Protein AF-A0A2J4RCK6-F1 (afdb_monomer_lite)

Sequence (159 aa):
MEQRRVNGKNHWYHETQSTICPVDVLPLVPEAAHVEDRFLLDLTLPRELLEAHARWLTPARRLADALFPASVTVNRLQTFSAYDRLSTALTVAQVYGVQRLCNHYAARLAPLPGPDSSRESNRRLAQITQYARQLASSPSLINALARSQLDEVGLTSRD

Structure (mmCIF, N/CA/C/O backbone):
data_AF-A0A2J4RCK6-F1
#
_entry.id   AF-A0A2J4RCK6-F1
#
loop_
_atom_site.group_PDB
_atom_site.id
_atom_site.type_symbol
_atom_site.label_atom_id
_atom_site.label_alt_id
_atom_site.label_comp_id
_atom_site.label_asym_id
_atom_site.label_entity_id
_atom_site.label_seq_id
_atom_site.pdbx_PDB_ins_code
_atom_site.Cartn_x
_atom_site.Cartn_y
_atom_site.Cartn_z
_atom_site.occupancy
_atom_site.B_iso_or_equiv
_atom_site.auth_seq_id
_atom_site.auth_comp_id
_atom_site.auth_asym_id
_atom_site.auth_atom_id
_atom_site.pdbx_PDB_model_num
ATOM 1 N N . MET A 1 1 ? 50.102 39.031 7.485 1.00 36.28 1 MET A N 1
ATOM 2 C CA . MET A 1 1 ? 49.565 39.443 6.171 1.00 36.28 1 MET A CA 1
ATOM 3 C C . MET A 1 1 ? 48.290 38.669 5.960 1.00 36.28 1 MET A C 1
ATOM 5 O O . MET A 1 1 ? 48.295 37.449 6.018 1.00 36.28 1 MET A O 1
ATOM 9 N N . GLU A 1 2 ? 47.202 39.406 5.888 1.00 35.19 2 GLU A N 1
ATOM 10 C CA . GLU A 1 2 ? 45.835 38.948 6.064 1.00 35.19 2 GLU A CA 1
ATOM 11 C C . GLU A 1 2 ? 45.086 39.065 4.735 1.00 35.19 2 GLU A C 1
ATOM 13 O O . GLU A 1 2 ? 45.503 39.832 3.868 1.00 35.19 2 GLU A O 1
ATOM 18 N N . GLN A 1 3 ? 43.921 38.409 4.681 1.00 36.88 3 GLN A N 1
ATOM 19 C CA . GLN A 1 3 ? 42.814 38.621 3.734 1.00 36.88 3 GLN A CA 1
ATOM 20 C C . GLN A 1 3 ? 42.994 37.947 2.363 1.00 36.88 3 GLN A C 1
ATOM 22 O O . GLN A 1 3 ? 44.085 37.920 1.821 1.00 36.88 3 GLN A O 1
ATOM 27 N N . ARG A 1 4 ? 41.991 37.410 1.659 1.00 41.94 4 ARG A N 1
ATOM 28 C CA . ARG A 1 4 ? 40.513 37.249 1.710 1.00 41.94 4 ARG A CA 1
ATOM 29 C C . ARG A 1 4 ? 40.211 36.581 0.326 1.00 41.94 4 ARG A C 1
ATOM 31 O O . ARG A 1 4 ? 41.035 36.698 -0.568 1.00 41.94 4 ARG A O 1
ATOM 38 N N . ARG A 1 5 ? 39.115 35.906 -0.027 1.00 40.78 5 ARG A N 1
ATOM 39 C CA . ARG A 1 5 ? 37.686 36.203 0.126 1.00 40.78 5 ARG A CA 1
ATOM 40 C C . ARG A 1 5 ? 36.910 35.054 -0.551 1.00 40.78 5 ARG A C 1
ATOM 42 O O . ARG A 1 5 ? 37.354 34.501 -1.550 1.00 40.78 5 ARG A O 1
ATOM 49 N N . VAL A 1 6 ? 35.736 34.768 -0.009 1.00 43.66 6 VAL A N 1
ATOM 50 C CA . VAL A 1 6 ? 34.681 33.905 -0.557 1.00 43.66 6 VAL A CA 1
ATOM 51 C C . VAL A 1 6 ? 33.949 34.622 -1.712 1.00 43.66 6 VAL A C 1
ATOM 53 O O . VAL A 1 6 ? 33.846 35.849 -1.684 1.00 43.66 6 VAL A O 1
ATOM 56 N N . ASN A 1 7 ? 33.324 33.831 -2.597 1.00 36.44 7 ASN A N 1
ATOM 57 C CA . ASN A 1 7 ? 31.994 34.038 -3.213 1.00 36.44 7 ASN A CA 1
ATOM 58 C C . ASN A 1 7 ? 31.893 34.456 -4.698 1.00 36.44 7 ASN A C 1
ATOM 60 O O . ASN A 1 7 ? 32.519 35.417 -5.133 1.00 36.44 7 ASN A O 1
ATOM 64 N N . GLY A 1 8 ? 30.941 33.812 -5.393 1.00 38.72 8 GLY A N 1
ATOM 65 C CA . GLY A 1 8 ? 30.276 34.281 -6.619 1.00 38.72 8 GLY A CA 1
ATOM 66 C C . GLY A 1 8 ? 30.156 33.185 -7.684 1.00 38.72 8 GLY A C 1
ATOM 67 O O . GLY A 1 8 ? 31.133 32.932 -8.369 1.00 38.72 8 GLY A O 1
ATOM 68 N N . LYS A 1 9 ? 29.056 32.407 -7.732 1.00 40.06 9 LYS A N 1
ATOM 69 C CA . LYS A 1 9 ? 27.819 32.661 -8.526 1.00 40.06 9 LYS A CA 1
ATOM 70 C C . LYS A 1 9 ? 28.087 32.603 -10.036 1.00 40.06 9 LYS A C 1
ATOM 72 O O . LYS A 1 9 ? 29.022 33.228 -10.497 1.00 40.06 9 LYS A O 1
ATOM 77 N N . ASN A 1 10 ? 27.306 32.000 -10.917 1.00 42.41 10 ASN A N 1
ATOM 78 C CA . ASN A 1 10 ? 26.012 31.316 -10.988 1.00 42.41 10 ASN A CA 1
ATOM 79 C C . ASN A 1 10 ? 26.005 30.693 -12.406 1.00 42.41 10 ASN A C 1
ATOM 81 O O . ASN A 1 10 ? 26.837 31.108 -13.210 1.00 42.41 10 ASN A O 1
ATOM 85 N N . HIS A 1 11 ? 25.069 29.793 -12.745 1.00 39.59 11 HIS A N 1
ATOM 86 C CA . HIS A 1 11 ? 24.153 29.979 -13.891 1.00 39.59 11 HIS A CA 1
ATOM 87 C C . HIS A 1 11 ? 23.535 28.682 -14.463 1.00 39.59 11 HIS A C 1
ATOM 89 O O . HIS A 1 11 ? 24.228 27.874 -15.069 1.00 39.59 11 HIS A O 1
ATOM 95 N N . TRP A 1 12 ? 22.195 28.630 -14.358 1.00 40.91 12 TRP A N 1
ATOM 96 C CA . TRP A 1 12 ? 21.202 27.885 -15.160 1.00 40.91 12 TRP A CA 1
ATOM 97 C C . TRP A 1 12 ? 21.133 26.361 -14.932 1.00 40.91 12 TRP A C 1
ATOM 99 O O . TRP A 1 12 ? 22.108 25.650 -15.108 1.00 40.91 12 TRP A O 1
ATOM 109 N N . TYR A 1 13 ? 20.005 25.781 -14.500 1.00 44.47 13 TYR A N 1
ATOM 110 C CA . TYR A 1 13 ? 18.644 25.973 -15.021 1.00 44.47 13 TYR A CA 1
ATOM 111 C C . TYR A 1 13 ? 17.539 26.063 -13.949 1.00 44.47 13 TYR A C 1
ATOM 113 O O . TYR A 1 13 ? 17.630 25.476 -12.874 1.00 44.47 13 TYR A O 1
ATOM 121 N N . HIS A 1 14 ? 16.492 26.817 -14.295 1.00 44.00 14 HIS A N 1
ATOM 122 C CA . HIS A 1 14 ? 15.306 27.120 -13.498 1.00 44.00 14 HIS A CA 1
ATOM 123 C C . HIS A 1 14 ? 14.346 25.928 -13.321 1.00 44.00 14 HIS A C 1
ATOM 125 O O . HIS A 1 14 ? 13.975 25.262 -14.280 1.00 44.00 14 HIS A O 1
ATOM 131 N N . GLU A 1 15 ? 13.947 25.748 -12.061 1.00 47.38 15 GLU A N 1
ATOM 132 C CA . GLU A 1 15 ? 12.605 25.486 -11.520 1.00 47.38 15 GLU A CA 1
ATOM 133 C C . GLU A 1 15 ? 11.638 24.515 -12.222 1.00 47.38 15 GLU A C 1
ATOM 135 O O . GLU A 1 15 ? 11.028 24.788 -13.249 1.00 47.38 15 GLU A O 1
ATOM 140 N N . THR A 1 16 ? 11.221 23.521 -11.443 1.00 41.00 16 THR A N 1
ATOM 141 C CA . THR A 1 16 ? 9.829 23.546 -10.974 1.00 41.00 16 THR A CA 1
ATOM 142 C C . THR A 1 16 ? 9.850 23.379 -9.461 1.00 41.00 16 THR A C 1
ATOM 144 O O . THR A 1 16 ? 9.923 22.268 -8.941 1.00 41.00 16 THR A O 1
ATOM 147 N N . GLN A 1 17 ? 9.833 24.499 -8.731 1.00 39.88 17 GLN A N 1
ATOM 148 C CA . GLN A 1 17 ? 9.446 24.460 -7.326 1.00 39.88 17 GLN A CA 1
ATOM 149 C C . GLN A 1 17 ? 7.953 24.142 -7.278 1.00 39.88 17 GLN A C 1
ATOM 151 O O . GLN A 1 17 ? 7.104 25.025 -7.338 1.00 39.88 17 GLN A O 1
ATOM 156 N N . SER A 1 18 ? 7.624 22.856 -7.183 1.00 35.97 18 SER A N 1
ATOM 157 C CA . SER A 1 18 ? 6.388 22.497 -6.506 1.00 35.97 18 SER A CA 1
ATOM 158 C C . SER A 1 18 ? 6.605 22.866 -5.047 1.00 35.97 18 SER A C 1
ATOM 160 O O . SER A 1 18 ? 7.497 22.309 -4.407 1.00 35.97 18 SER A O 1
ATOM 162 N N . THR A 1 19 ? 5.843 23.829 -4.533 1.00 37.66 19 THR A N 1
ATOM 163 C CA . THR A 1 19 ? 5.729 24.073 -3.095 1.00 37.66 19 THR A CA 1
ATOM 164 C C . THR A 1 19 ? 5.150 22.809 -2.467 1.00 37.66 19 THR A C 1
ATOM 166 O O . THR A 1 19 ? 3.944 22.657 -2.305 1.00 37.66 19 THR A O 1
ATOM 169 N N . ILE A 1 20 ? 6.014 21.842 -2.177 1.00 45.31 20 ILE A N 1
ATOM 170 C CA . ILE A 1 20 ? 5.712 20.774 -1.244 1.00 45.31 20 ILE A CA 1
ATOM 171 C C . ILE A 1 20 ? 5.684 21.507 0.090 1.00 45.31 20 ILE A C 1
ATOM 173 O O . ILE A 1 20 ? 6.737 21.925 0.573 1.00 45.31 20 ILE A O 1
ATOM 177 N N . CYS A 1 21 ? 4.489 21.755 0.638 1.00 39.31 21 CYS A N 1
ATOM 178 C CA . CYS A 1 21 ? 4.371 22.086 2.055 1.00 39.31 21 CYS A CA 1
ATOM 179 C C . CYS A 1 21 ? 5.290 21.109 2.790 1.00 39.31 21 CYS A C 1
ATOM 181 O O . CYS A 1 21 ? 5.123 19.906 2.560 1.00 39.31 21 CYS A O 1
ATOM 183 N N . PRO A 1 22 ? 6.290 21.568 3.566 1.00 41.88 22 PRO A N 1
ATOM 184 C CA . PRO A 1 22 ? 7.110 20.647 4.324 1.00 41.88 22 PRO A CA 1
ATOM 185 C C . PRO A 1 22 ? 6.136 19.859 5.190 1.00 41.88 22 PRO A C 1
ATOM 187 O O . PRO A 1 22 ? 5.491 20.405 6.080 1.00 41.88 22 PRO A O 1
ATOM 190 N N . VAL A 1 23 ? 5.936 18.590 4.836 1.00 51.19 23 VAL A N 1
ATOM 191 C CA . VAL A 1 23 ? 5.312 17.638 5.737 1.00 51.19 23 VAL A CA 1
ATOM 192 C C . VAL A 1 23 ? 6.260 17.660 6.916 1.00 51.19 23 VAL A C 1
ATOM 194 O O . VAL A 1 23 ? 7.419 17.285 6.739 1.00 51.19 23 VAL A O 1
ATOM 197 N N . ASP A 1 24 ? 5.825 18.194 8.057 1.00 48.69 24 ASP A N 1
ATOM 198 C CA . ASP A 1 24 ? 6.577 18.067 9.299 1.00 48.69 24 ASP A CA 1
ATOM 199 C C . ASP A 1 24 ? 6.862 16.575 9.457 1.00 48.69 24 ASP A C 1
ATOM 201 O O . ASP A 1 24 ? 5.959 15.774 9.716 1.00 48.69 24 ASP A O 1
ATOM 205 N N . VAL A 1 25 ? 8.105 16.179 9.162 1.00 54.81 25 VAL A N 1
ATOM 206 C CA . VAL A 1 25 ? 8.516 14.782 9.209 1.00 54.81 25 VAL A CA 1
ATOM 207 C C . VAL A 1 25 ? 8.619 14.462 10.685 1.00 54.81 25 VAL A C 1
ATOM 209 O O . VAL A 1 25 ? 9.662 14.647 11.311 1.00 54.81 25 VAL A O 1
ATOM 212 N N . LEU A 1 26 ? 7.489 14.053 11.257 1.00 62.88 26 LEU A N 1
ATOM 213 C CA . LEU A 1 26 ? 7.452 13.531 12.607 1.00 62.88 26 LEU A CA 1
ATOM 214 C C . LEU A 1 26 ? 8.480 12.396 12.697 1.00 62.88 26 LEU A C 1
ATOM 216 O O . LEU A 1 26 ? 8.597 11.602 11.754 1.00 62.88 26 LEU A O 1
ATOM 220 N N . PRO A 1 27 ? 9.243 12.324 13.799 1.00 74.25 27 PRO A N 1
ATOM 221 C CA . PRO A 1 27 ? 10.207 11.256 13.985 1.00 74.25 27 PRO A CA 1
ATOM 222 C C . PRO A 1 27 ? 9.506 9.904 13.839 1.00 74.25 27 PRO A C 1
ATOM 224 O O . PRO A 1 27 ? 8.384 9.713 14.314 1.00 74.25 27 PRO A O 1
ATOM 227 N N . LEU A 1 28 ? 10.165 8.982 13.139 1.00 77.44 28 LEU A N 1
ATOM 228 C CA . LEU A 1 28 ? 9.643 7.642 12.918 1.00 77.44 28 LEU A CA 1
ATOM 229 C C . LEU A 1 28 ? 9.399 6.957 14.269 1.00 77.44 28 LEU A C 1
ATOM 231 O O . LEU A 1 28 ? 10.294 6.929 15.110 1.00 77.44 28 LEU A O 1
ATOM 235 N N . VAL A 1 29 ? 8.208 6.386 14.443 1.00 84.94 29 VAL A N 1
ATOM 236 C CA . VAL A 1 29 ? 7.818 5.619 15.635 1.00 84.94 29 VAL A CA 1
ATOM 237 C C . VAL A 1 29 ? 7.748 4.141 15.235 1.00 84.94 29 VAL A C 1
ATOM 239 O O . VAL A 1 29 ? 6.770 3.753 14.590 1.00 84.94 29 VAL A O 1
ATOM 242 N N . PRO A 1 30 ? 8.771 3.315 15.530 1.00 84.31 30 PRO A N 1
ATOM 243 C CA . PRO A 1 30 ? 8.817 1.912 15.105 1.00 84.31 30 PRO A CA 1
ATOM 244 C C . PRO A 1 30 ? 7.616 1.087 15.577 1.00 84.31 30 PRO A C 1
ATOM 246 O O . PRO A 1 30 ? 7.148 0.202 14.864 1.00 84.31 30 PRO A O 1
ATOM 249 N N . GLU A 1 31 ? 7.064 1.417 16.742 1.00 86.75 31 GLU A N 1
ATOM 250 C CA . GLU A 1 31 ? 5.898 0.765 17.340 1.00 86.75 31 GLU A CA 1
ATOM 251 C C . GLU A 1 31 ? 4.663 0.878 16.440 1.00 86.75 31 GLU A C 1
ATOM 253 O O . GLU A 1 31 ? 3.827 -0.019 16.426 1.00 86.75 31 GLU A O 1
ATOM 258 N N . ALA A 1 32 ? 4.579 1.922 15.605 1.00 87.06 32 ALA A N 1
ATOM 259 C CA . ALA A 1 32 ? 3.488 2.079 14.650 1.00 87.06 32 ALA A CA 1
ATOM 260 C C . ALA A 1 32 ? 3.449 0.960 13.595 1.00 87.06 32 ALA A C 1
ATOM 262 O O . ALA A 1 32 ? 2.419 0.791 12.945 1.00 87.06 32 ALA A O 1
ATOM 263 N N . ALA A 1 33 ? 4.528 0.187 13.413 1.00 89.44 33 ALA A N 1
ATOM 264 C CA . ALA A 1 33 ? 4.535 -0.982 12.536 1.00 89.44 33 ALA A CA 1
ATOM 265 C C . ALA A 1 33 ? 3.763 -2.179 13.119 1.00 89.44 33 ALA A C 1
ATOM 267 O O . ALA A 1 33 ? 3.293 -3.032 12.359 1.00 89.44 33 ALA A O 1
ATOM 268 N N . HIS A 1 34 ? 3.637 -2.240 14.446 1.00 89.69 34 HIS A N 1
ATOM 269 C CA . HIS A 1 34 ? 3.097 -3.370 15.192 1.00 89.69 34 HIS A CA 1
ATOM 270 C C . HIS A 1 34 ? 1.738 -2.998 15.785 1.00 89.69 34 HIS A C 1
ATOM 272 O O . HIS A 1 34 ? 1.646 -2.453 16.878 1.00 89.69 34 HIS A O 1
ATOM 278 N N . VAL A 1 35 ? 0.688 -3.294 15.022 1.00 90.75 35 VAL A N 1
ATOM 279 C CA . VAL A 1 35 ? -0.715 -3.127 15.420 1.00 90.75 35 VAL A CA 1
ATOM 280 C C . VAL A 1 35 ? -1.436 -4.462 15.280 1.00 90.75 35 VAL A C 1
ATOM 282 O O . VAL A 1 35 ? -1.133 -5.228 14.355 1.00 90.75 35 VAL A O 1
ATOM 285 N N . GLU A 1 36 ? -2.382 -4.733 16.173 1.00 88.06 36 GLU A N 1
ATOM 286 C CA . GLU A 1 36 ? -3.169 -5.973 16.163 1.00 88.06 36 GLU A CA 1
ATOM 287 C C . GLU A 1 36 ? -4.190 -5.947 15.015 1.00 88.06 36 GLU A C 1
ATOM 289 O O . GLU A 1 36 ? -4.263 -6.868 14.199 1.00 88.06 36 GLU A O 1
ATOM 294 N N . ASP A 1 37 ? -4.930 -4.845 14.882 1.00 91.44 37 ASP A N 1
ATOM 295 C CA . ASP A 1 37 ? -5.821 -4.577 13.758 1.00 91.44 37 ASP A CA 1
ATOM 296 C C . ASP A 1 37 ? -5.165 -3.602 12.776 1.00 91.44 37 ASP A C 1
ATOM 298 O O . ASP A 1 37 ? -5.264 -2.380 12.903 1.00 91.44 37 ASP A O 1
ATOM 302 N N . ARG A 1 38 ? -4.526 -4.146 11.735 1.00 91.25 38 ARG A N 1
ATOM 303 C CA . ARG A 1 38 ? -3.874 -3.362 10.669 1.00 91.25 38 ARG A CA 1
ATOM 304 C C . ARG A 1 38 ? -4.832 -2.521 9.835 1.00 91.25 38 ARG A C 1
ATOM 306 O O . ARG A 1 38 ? -4.398 -1.546 9.231 1.00 91.25 38 ARG A O 1
ATOM 313 N N . PHE A 1 39 ? -6.107 -2.897 9.759 1.00 94.12 39 PHE A N 1
ATOM 314 C CA . PHE A 1 39 ? -7.085 -2.146 8.979 1.00 94.12 39 PHE A CA 1
ATOM 315 C C . PHE A 1 39 ? -7.565 -0.912 9.747 1.00 94.12 39 PHE A C 1
ATOM 317 O O . PHE A 1 39 ? -7.642 0.177 9.183 1.00 94.12 39 PHE A O 1
ATOM 324 N N . LEU A 1 40 ? -7.852 -1.069 11.042 1.00 94.12 40 LEU A N 1
ATOM 325 C CA . LEU A 1 40 ? -8.286 0.036 11.904 1.00 94.12 40 LEU A CA 1
ATOM 326 C C . LEU A 1 40 ? -7.128 0.783 12.578 1.00 94.12 40 LEU A C 1
ATOM 328 O O . LEU A 1 40 ? -7.361 1.820 13.206 1.00 94.12 40 LEU A O 1
ATOM 332 N N . LEU A 1 41 ? -5.898 0.280 12.450 1.00 93.06 41 LEU A N 1
ATOM 333 C CA . LEU A 1 41 ? -4.710 0.761 13.157 1.00 93.06 41 LEU A CA 1
ATOM 334 C C . LEU A 1 41 ? -4.975 0.892 14.662 1.00 93.06 41 LEU A C 1
ATOM 336 O O . LEU A 1 41 ? -4.782 1.973 15.227 1.00 93.06 41 LEU A O 1
ATOM 340 N N . ASP A 1 42 ? -5.530 -0.173 15.248 1.00 90.31 42 ASP A N 1
ATOM 341 C CA . ASP A 1 42 ? -5.954 -0.268 16.653 1.00 90.31 42 ASP A CA 1
ATOM 342 C C . ASP A 1 42 ? -6.863 0.876 17.128 1.00 90.31 42 ASP A C 1
ATOM 344 O O . ASP A 1 42 ? -6.871 1.257 18.300 1.00 90.31 42 ASP A O 1
ATOM 348 N N . LEU A 1 43 ? -7.669 1.439 16.218 1.00 90.50 43 LEU A N 1
ATOM 349 C CA . LEU A 1 43 ? -8.695 2.401 16.600 1.00 90.50 43 LEU A CA 1
ATOM 350 C C . LEU A 1 43 ? -9.687 1.741 17.564 1.00 90.50 43 LEU A C 1
ATOM 352 O O . LEU A 1 43 ? -10.390 0.794 17.208 1.00 90.50 43 LEU A O 1
ATOM 356 N N . THR A 1 44 ? -9.777 2.289 18.771 1.00 90.31 44 THR A N 1
ATOM 357 C CA . THR A 1 44 ? -10.733 1.852 19.783 1.00 90.31 44 THR A CA 1
ATOM 358 C C . THR A 1 44 ? -12.143 2.275 19.379 1.00 90.31 44 THR A C 1
ATOM 360 O O . THR A 1 44 ? -12.479 3.457 19.338 1.00 90.31 44 THR A O 1
ATOM 363 N N . LEU A 1 45 ? -12.980 1.287 19.058 1.00 91.19 45 LEU A N 1
ATOM 364 C CA . LEU A 1 45 ? -14.385 1.480 18.707 1.00 91.19 45 LEU A CA 1
ATOM 365 C C . LEU A 1 45 ? -15.285 0.690 19.671 1.00 91.19 45 LEU A C 1
ATOM 367 O O . LEU A 1 45 ? -14.913 -0.417 20.070 1.00 91.19 45 LEU A O 1
ATOM 371 N N . PRO A 1 46 ? -16.475 1.216 20.020 1.00 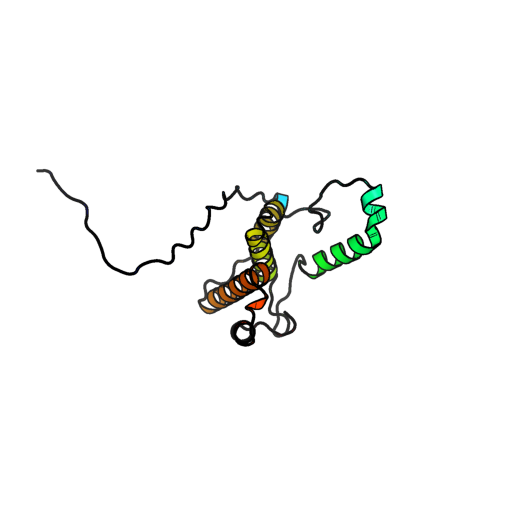95.44 46 PRO A N 1
ATOM 372 C CA . PRO A 1 46 ? -17.507 0.465 20.728 1.00 95.44 46 PRO A CA 1
ATOM 373 C C . PRO A 1 46 ? -17.810 -0.874 20.049 1.00 95.44 46 PRO A C 1
ATOM 375 O O . PRO A 1 46 ? -17.894 -0.957 18.818 1.00 95.44 46 PRO A O 1
ATOM 378 N N . ARG A 1 47 ? -18.001 -1.924 20.852 1.00 93.62 47 ARG A N 1
ATOM 379 C CA . ARG A 1 47 ? -18.247 -3.286 20.356 1.00 93.62 47 ARG A CA 1
ATOM 380 C C . ARG A 1 47 ? -19.502 -3.346 19.491 1.00 93.62 47 ARG A C 1
ATOM 382 O O . ARG A 1 47 ? -19.499 -3.998 18.453 1.00 93.62 47 ARG A O 1
ATOM 389 N N . GLU A 1 48 ? -20.523 -2.593 19.869 1.00 96.25 48 GLU A N 1
ATOM 390 C CA . GLU A 1 48 ? -21.807 -2.504 19.181 1.00 96.25 48 GLU A CA 1
ATOM 391 C C . GLU A 1 48 ? -21.625 -1.981 17.749 1.00 96.25 48 GLU A C 1
ATOM 393 O O . GLU A 1 48 ? -22.250 -2.479 16.812 1.00 96.25 48 GLU A O 1
ATOM 398 N N . LEU A 1 49 ? -20.715 -1.016 17.548 1.00 94.69 49 LEU A N 1
ATOM 399 C CA . LEU A 1 49 ? -20.388 -0.504 16.216 1.00 94.69 49 LEU A CA 1
ATOM 400 C C . LEU A 1 49 ? -19.613 -1.529 15.389 1.00 94.69 49 LEU A C 1
ATOM 402 O O . LEU A 1 49 ? -19.876 -1.650 14.192 1.00 94.69 49 LEU A O 1
ATOM 406 N N . LEU A 1 50 ? -18.687 -2.270 16.000 1.00 94.19 50 LEU A N 1
ATOM 407 C CA . LEU A 1 50 ? -17.945 -3.328 15.311 1.00 94.19 50 LEU A CA 1
ATOM 408 C C . LEU A 1 50 ? -18.876 -4.457 14.852 1.00 94.19 50 LEU A C 1
ATOM 410 O O . LEU A 1 50 ? -18.759 -4.922 13.718 1.00 94.19 50 LEU A O 1
ATOM 414 N N . GLU A 1 51 ? -19.822 -4.862 15.698 1.00 95.12 51 GLU A N 1
ATOM 415 C CA . GLU A 1 51 ? -20.800 -5.911 15.395 1.00 95.12 51 GLU A CA 1
ATOM 416 C C . GLU A 1 51 ? -21.790 -5.466 14.314 1.00 95.12 51 GLU A C 1
ATOM 418 O O . GLU A 1 51 ? -21.980 -6.178 13.325 1.00 95.12 51 GLU A O 1
ATOM 423 N N . ALA A 1 52 ? -22.338 -4.250 14.423 1.00 97.19 52 ALA A N 1
ATOM 424 C CA . ALA A 1 52 ? -23.263 -3.697 13.430 1.00 97.19 52 ALA A CA 1
ATOM 425 C C . ALA A 1 52 ? -22.649 -3.610 12.017 1.00 97.19 52 ALA A C 1
ATOM 427 O O . ALA A 1 52 ? -23.349 -3.738 11.008 1.00 97.19 52 ALA A O 1
ATOM 428 N N . HIS A 1 53 ? -21.330 -3.418 11.933 1.00 96.12 53 HIS A N 1
ATOM 429 C CA . HIS A 1 53 ? -20.596 -3.219 10.683 1.00 96.12 53 HIS A CA 1
ATOM 430 C C . HIS A 1 53 ? -19.747 -4.428 10.259 1.00 96.12 53 HIS A C 1
ATOM 432 O O . HIS A 1 53 ? -19.052 -4.365 9.239 1.00 96.12 53 HIS A O 1
ATOM 438 N N . ALA A 1 54 ? -19.843 -5.556 10.971 1.00 95.12 54 ALA A N 1
ATOM 439 C CA . ALA A 1 54 ? -19.027 -6.749 10.737 1.00 95.12 54 ALA A CA 1
ATOM 440 C C . ALA A 1 54 ? -19.076 -7.238 9.278 1.00 95.12 54 ALA A C 1
ATOM 442 O O . ALA A 1 54 ? -18.057 -7.643 8.721 1.00 95.12 54 ALA A O 1
ATOM 443 N N . ARG A 1 55 ? -20.238 -7.115 8.618 1.00 97.19 55 ARG A N 1
ATOM 444 C CA . ARG A 1 55 ? -20.450 -7.562 7.229 1.00 97.19 55 ARG A CA 1
ATOM 445 C C . ARG A 1 55 ? -19.459 -6.978 6.217 1.00 97.19 55 ARG A C 1
ATOM 447 O O . ARG A 1 55 ? -19.130 -7.656 5.251 1.00 97.19 55 ARG A O 1
ATOM 454 N N . TRP A 1 56 ? -18.998 -5.741 6.422 1.00 96.00 56 TRP A N 1
ATOM 455 C CA . TRP A 1 56 ? -18.018 -5.097 5.541 1.00 96.00 56 TRP A CA 1
ATOM 456 C C . TRP A 1 56 ? -16.639 -4.990 6.199 1.00 96.00 56 TRP A C 1
ATOM 458 O O . TRP A 1 56 ? -15.630 -5.095 5.504 1.00 96.00 56 TRP A O 1
ATOM 468 N N . LEU A 1 57 ? -16.575 -4.867 7.532 1.00 95.62 57 LEU A N 1
ATOM 469 C CA . LEU A 1 57 ? -15.307 -4.823 8.266 1.00 95.62 57 LEU A CA 1
ATOM 470 C C . LEU A 1 57 ? -14.512 -6.125 8.127 1.00 95.62 57 LEU A C 1
ATOM 472 O O . LEU A 1 57 ? -13.304 -6.091 7.908 1.00 95.62 57 LEU A O 1
ATOM 476 N N . THR A 1 58 ? -15.172 -7.282 8.218 1.00 95.50 58 THR A N 1
ATOM 477 C CA . THR A 1 58 ? -14.507 -8.585 8.091 1.00 95.50 58 THR A CA 1
ATOM 478 C C . THR A 1 58 ? -13.825 -8.774 6.729 1.00 95.50 58 THR A C 1
ATOM 480 O O . THR A 1 58 ? -12.636 -9.105 6.722 1.00 95.50 58 THR A O 1
ATOM 483 N N . PRO A 1 59 ? -14.490 -8.572 5.572 1.00 97.00 59 PRO A N 1
ATOM 484 C CA . PRO A 1 59 ? -13.803 -8.661 4.286 1.00 97.00 59 PRO A CA 1
ATOM 485 C C . PRO A 1 59 ? -12.760 -7.552 4.086 1.00 97.00 59 PRO A C 1
ATOM 487 O O . PRO A 1 59 ? -11.716 -7.834 3.506 1.00 97.00 59 PRO A O 1
ATOM 490 N N . ALA A 1 60 ? -12.973 -6.335 4.600 1.00 96.06 60 ALA A N 1
ATOM 491 C CA . ALA A 1 60 ? -11.987 -5.255 4.499 1.00 96.06 60 ALA A CA 1
ATOM 492 C C . ALA A 1 60 ? -10.671 -5.585 5.229 1.00 96.06 60 ALA A C 1
ATOM 494 O O . ALA A 1 60 ? -9.595 -5.408 4.660 1.00 96.06 60 ALA A O 1
ATOM 495 N N . ARG A 1 61 ? -10.747 -6.158 6.439 1.00 95.31 61 ARG A N 1
ATOM 496 C CA . ARG A 1 61 ? -9.574 -6.667 7.173 1.00 95.31 61 ARG A CA 1
ATOM 497 C C . ARG A 1 61 ? -8.831 -7.746 6.385 1.00 95.31 61 ARG A C 1
ATOM 499 O O . ARG A 1 61 ? -7.623 -7.653 6.205 1.00 95.31 61 ARG A O 1
ATOM 506 N N . ARG A 1 62 ? -9.562 -8.718 5.824 1.00 95.69 62 ARG A N 1
ATOM 507 C CA . ARG A 1 62 ? -8.971 -9.776 4.982 1.00 95.69 62 ARG A CA 1
ATOM 508 C C . ARG A 1 62 ? -8.277 -9.214 3.741 1.00 95.69 62 ARG A C 1
ATOM 510 O O . ARG A 1 62 ? -7.213 -9.697 3.367 1.00 95.69 62 ARG A O 1
ATOM 517 N N . LEU A 1 63 ? -8.869 -8.203 3.103 1.00 95.00 63 LEU A N 1
ATOM 518 C CA . LEU A 1 63 ? -8.252 -7.518 1.968 1.00 95.00 63 LEU A CA 1
ATOM 519 C C . LEU A 1 63 ? -6.978 -6.780 2.384 1.00 95.00 63 LEU A C 1
ATOM 521 O O . LEU A 1 63 ? -5.986 -6.863 1.668 1.00 95.00 63 LEU A O 1
ATOM 525 N N . ALA A 1 64 ? -6.970 -6.110 3.538 1.00 93.94 64 ALA A N 1
ATOM 526 C CA . ALA A 1 64 ? -5.771 -5.449 4.049 1.00 93.94 64 ALA A CA 1
ATOM 527 C C . ALA A 1 64 ? -4.616 -6.444 4.259 1.00 93.94 64 ALA A C 1
ATOM 529 O O . ALA A 1 64 ? -3.490 -6.164 3.845 1.00 93.94 64 ALA A O 1
ATOM 530 N N . ASP A 1 65 ? -4.898 -7.628 4.810 1.00 92.38 65 ASP A N 1
ATOM 531 C CA . ASP A 1 65 ? -3.896 -8.686 4.982 1.00 92.38 65 ASP A CA 1
ATOM 532 C C . ASP A 1 65 ? -3.399 -9.260 3.647 1.00 92.38 65 ASP A C 1
ATOM 534 O O . ASP A 1 65 ? -2.208 -9.533 3.496 1.00 92.38 65 ASP A O 1
ATOM 538 N N . ALA A 1 66 ? -4.286 -9.403 2.657 1.00 92.56 66 ALA A N 1
ATOM 539 C CA . ALA A 1 66 ? -3.924 -9.878 1.322 1.00 92.56 66 ALA A CA 1
ATOM 540 C C . ALA A 1 66 ? -3.105 -8.847 0.517 1.00 92.56 66 ALA A C 1
ATOM 542 O O . ALA A 1 66 ? -2.205 -9.214 -0.243 1.00 92.56 66 ALA A O 1
ATOM 543 N N . LEU A 1 67 ? -3.405 -7.555 0.674 1.00 92.62 67 LEU A N 1
ATOM 544 C CA . LEU A 1 67 ? -2.705 -6.464 -0.009 1.00 92.62 67 LEU A CA 1
ATOM 545 C C . LEU A 1 67 ? -1.347 -6.167 0.634 1.00 92.62 67 LEU A C 1
ATOM 547 O O . LEU A 1 67 ? -0.379 -5.916 -0.088 1.00 92.62 67 LEU A O 1
ATOM 551 N N . PHE A 1 68 ? -1.250 -6.261 1.964 1.00 93.19 68 PHE A N 1
ATOM 552 C CA . PHE A 1 68 ? -0.047 -5.931 2.733 1.00 93.19 68 PHE A CA 1
ATOM 553 C C . PHE A 1 68 ? 0.453 -7.094 3.604 1.00 93.19 68 PHE A C 1
ATOM 555 O O . PHE A 1 68 ? 0.591 -6.918 4.825 1.00 93.19 68 PHE A O 1
ATOM 562 N N . PRO A 1 69 ? 0.774 -8.260 3.013 1.00 91.12 69 PRO A N 1
ATOM 563 C CA . PRO A 1 69 ? 1.311 -9.390 3.761 1.00 91.12 69 PRO A CA 1
ATOM 564 C C . PRO A 1 69 ? 2.669 -9.041 4.392 1.00 91.12 69 PRO A C 1
ATOM 566 O O . PRO A 1 69 ? 3.355 -8.108 3.972 1.00 91.12 69 PRO A O 1
ATOM 569 N N . ALA A 1 70 ? 3.068 -9.798 5.417 1.00 86.25 70 ALA A N 1
ATOM 570 C CA . ALA A 1 70 ? 4.336 -9.574 6.118 1.00 86.25 70 ALA A CA 1
ATOM 571 C C . ALA A 1 70 ? 5.565 -9.855 5.234 1.00 86.25 70 ALA A C 1
ATOM 573 O O . ALA A 1 70 ? 6.589 -9.193 5.370 1.00 86.25 70 ALA A O 1
ATOM 574 N N . SER A 1 71 ? 5.455 -10.815 4.314 1.00 85.38 71 SER A N 1
ATOM 575 C CA . SER A 1 71 ? 6.483 -11.137 3.329 1.00 85.38 71 SER A CA 1
ATOM 576 C C . SER A 1 71 ? 5.850 -11.410 1.968 1.00 85.38 71 SER A C 1
ATOM 578 O O . SER A 1 71 ? 4.717 -11.882 1.863 1.00 85.38 71 SER A O 1
ATOM 580 N N . VAL A 1 72 ? 6.589 -11.081 0.909 1.00 90.00 72 VAL A N 1
ATOM 581 C CA . VAL A 1 72 ? 6.195 -11.328 -0.479 1.00 90.00 72 VAL A CA 1
ATOM 582 C C . VAL A 1 72 ? 7.369 -11.977 -1.189 1.00 90.00 72 VAL A C 1
ATOM 584 O O . VAL A 1 72 ? 8.441 -11.382 -1.282 1.00 90.00 72 VAL A O 1
ATOM 587 N N . THR A 1 73 ? 7.171 -13.185 -1.710 1.00 88.00 73 THR A N 1
ATOM 588 C CA . THR A 1 73 ? 8.151 -13.826 -2.589 1.00 88.00 73 THR A CA 1
ATOM 589 C C . THR A 1 73 ? 7.930 -13.334 -4.012 1.00 88.00 73 THR A C 1
ATOM 591 O O . THR A 1 73 ? 6.960 -13.717 -4.665 1.00 88.00 73 THR A O 1
ATOM 594 N N . VAL A 1 74 ? 8.829 -12.475 -4.486 1.00 88.81 74 VAL A N 1
ATOM 595 C CA . VAL A 1 74 ? 8.810 -11.982 -5.866 1.00 88.81 74 VAL A CA 1
ATOM 596 C C . VAL A 1 74 ? 9.366 -13.029 -6.829 1.00 88.81 74 VAL A C 1
ATOM 598 O O . VAL A 1 74 ? 10.347 -13.715 -6.543 1.00 88.81 74 VAL A O 1
ATOM 601 N N . ASN A 1 75 ? 8.714 -13.171 -7.976 1.00 87.12 75 ASN A N 1
ATOM 602 C CA . ASN A 1 75 ? 9.115 -14.043 -9.074 1.00 87.12 75 ASN A CA 1
ATOM 603 C C . ASN A 1 75 ? 8.678 -13.421 -10.412 1.00 87.12 75 ASN A C 1
ATOM 605 O O . ASN A 1 75 ? 8.098 -12.342 -10.441 1.00 87.12 75 ASN A O 1
ATOM 609 N N . ARG A 1 76 ? 8.926 -14.103 -11.536 1.00 82.94 76 ARG A N 1
ATOM 610 C CA . ARG A 1 76 ? 8.609 -13.573 -12.878 1.00 82.94 76 ARG A CA 1
ATOM 611 C C . ARG A 1 76 ? 7.124 -13.254 -13.112 1.00 82.94 76 ARG A C 1
ATOM 613 O O . ARG A 1 76 ? 6.824 -12.493 -14.018 1.00 82.94 76 ARG A O 1
ATOM 620 N N . LEU A 1 77 ? 6.215 -13.859 -12.347 1.00 83.88 77 LEU A 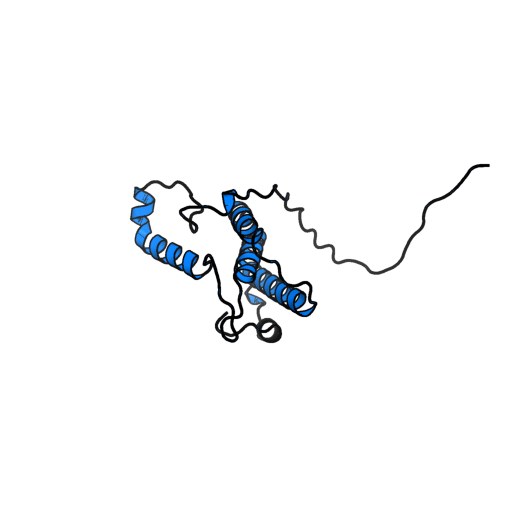N 1
ATOM 621 C CA . LEU A 1 77 ? 4.764 -13.665 -12.446 1.00 83.88 77 LEU A CA 1
ATOM 622 C C . LEU A 1 77 ? 4.194 -12.791 -11.322 1.00 83.88 77 LEU A C 1
ATOM 624 O O . LEU A 1 77 ? 2.996 -12.538 -11.318 1.00 83.88 77 LEU A O 1
ATOM 628 N N . GLN A 1 78 ? 5.003 -12.419 -10.333 1.00 84.69 78 GLN A N 1
ATOM 629 C CA . GLN A 1 78 ? 4.612 -11.584 -9.201 1.00 84.69 78 GLN A CA 1
ATOM 630 C C . GLN A 1 78 ? 5.813 -10.708 -8.879 1.00 84.69 78 GLN A C 1
ATOM 632 O O . GLN A 1 78 ? 6.696 -11.127 -8.128 1.00 84.69 78 GLN A O 1
ATOM 637 N N . THR A 1 79 ? 5.889 -9.540 -9.509 1.00 90.50 79 THR A N 1
ATOM 638 C CA . THR A 1 79 ? 7.076 -8.679 -9.444 1.00 90.50 79 THR A CA 1
ATOM 639 C C . THR A 1 79 ? 6.910 -7.561 -8.417 1.00 90.50 79 THR A C 1
ATOM 641 O O . THR A 1 79 ? 7.900 -6.953 -8.012 1.00 90.50 79 THR A O 1
ATOM 644 N N . PHE A 1 80 ? 5.692 -7.321 -7.922 1.00 91.94 80 PHE A N 1
ATOM 645 C CA . PHE A 1 80 ? 5.396 -6.284 -6.935 1.00 91.94 80 PHE A CA 1
ATOM 646 C C . PHE A 1 80 ? 5.751 -6.711 -5.508 1.00 91.94 80 PHE A C 1
ATOM 648 O O . PHE A 1 80 ? 5.027 -7.467 -4.844 1.00 91.94 80 PHE A O 1
ATOM 655 N N . SER A 1 81 ? 6.894 -6.213 -5.039 1.00 92.00 81 SER A N 1
ATOM 656 C CA . SER A 1 81 ? 7.495 -6.572 -3.756 1.00 92.00 81 SER A CA 1
ATOM 657 C C . SER A 1 81 ? 6.740 -5.991 -2.555 1.00 92.00 81 SER A C 1
ATOM 659 O O . SER A 1 81 ? 5.896 -5.102 -2.679 1.00 92.00 81 SER A O 1
ATOM 661 N N . ALA A 1 82 ? 7.072 -6.469 -1.351 1.00 92.69 82 ALA A N 1
ATOM 662 C CA . ALA A 1 82 ? 6.565 -5.879 -0.109 1.00 92.69 82 ALA A CA 1
ATOM 663 C C . ALA A 1 82 ? 6.960 -4.396 0.028 1.00 92.69 82 ALA A C 1
ATOM 665 O O . ALA A 1 82 ? 6.157 -3.592 0.504 1.00 92.69 82 ALA A O 1
ATOM 666 N N . TYR A 1 83 ? 8.164 -4.036 -0.434 1.00 92.94 83 TYR A N 1
ATOM 667 C CA . TYR A 1 83 ? 8.637 -2.655 -0.450 1.00 92.94 83 TYR A CA 1
ATOM 668 C C . TYR A 1 83 ? 7.782 -1.791 -1.382 1.00 92.94 83 TYR A C 1
ATOM 670 O O . TYR A 1 83 ? 7.293 -0.747 -0.959 1.00 92.94 83 TYR A O 1
ATOM 678 N N . ASP A 1 84 ? 7.530 -2.250 -2.614 1.00 93.62 84 ASP A N 1
ATOM 679 C CA . ASP A 1 84 ? 6.724 -1.501 -3.587 1.00 93.62 84 ASP A CA 1
ATOM 680 C C . ASP A 1 84 ? 5.295 -1.264 -3.086 1.00 93.62 84 ASP A C 1
ATOM 682 O O . ASP A 1 84 ? 4.755 -0.165 -3.213 1.00 93.62 84 ASP A O 1
ATOM 686 N N . ARG A 1 85 ? 4.689 -2.282 -2.462 1.00 95.19 85 ARG A N 1
ATOM 687 C CA . ARG A 1 85 ? 3.344 -2.193 -1.876 1.00 95.19 85 ARG A CA 1
ATOM 688 C C . ARG A 1 85 ? 3.278 -1.121 -0.794 1.00 95.19 85 ARG A C 1
ATOM 690 O O . ARG A 1 85 ? 2.378 -0.283 -0.808 1.00 95.19 85 ARG A O 1
ATOM 697 N N . LEU A 1 86 ? 4.227 -1.141 0.142 1.00 95.50 86 LEU A N 1
ATOM 698 C CA . LEU A 1 86 ? 4.259 -0.192 1.255 1.00 95.50 86 LEU A CA 1
ATOM 699 C C . LEU A 1 86 ? 4.652 1.220 0.809 1.00 95.50 86 LEU A C 1
ATOM 701 O O . LEU A 1 86 ? 4.050 2.174 1.293 1.00 95.50 86 LEU A O 1
ATOM 705 N N . SER A 1 87 ? 5.592 1.377 -0.130 1.00 95.31 87 SER A N 1
ATOM 706 C CA . SER A 1 87 ? 5.956 2.695 -0.672 1.00 95.31 87 SER A CA 1
ATOM 707 C C . SER A 1 87 ? 4.793 3.318 -1.457 1.00 95.31 87 SER A C 1
ATOM 709 O O . SER A 1 87 ? 4.516 4.513 -1.323 1.00 95.31 87 SER A O 1
ATOM 711 N N . THR A 1 88 ? 4.038 2.495 -2.191 1.00 96.31 88 THR A N 1
ATOM 712 C CA . THR A 1 88 ? 2.809 2.894 -2.889 1.00 96.31 88 THR A CA 1
ATOM 713 C C . THR A 1 88 ? 1.738 3.343 -1.898 1.00 96.31 88 THR A C 1
ATOM 715 O O . THR A 1 88 ? 1.196 4.440 -2.030 1.00 96.31 88 THR A O 1
ATOM 718 N N . ALA A 1 89 ? 1.461 2.547 -0.862 1.00 96.94 89 ALA A N 1
ATOM 719 C CA . ALA A 1 89 ? 0.476 2.901 0.160 1.00 96.94 89 ALA A CA 1
ATOM 720 C C . ALA A 1 89 ? 0.868 4.155 0.952 1.00 96.94 89 ALA A C 1
ATOM 722 O O . ALA A 1 89 ? 0.018 5.008 1.205 1.00 96.94 89 ALA A O 1
ATOM 723 N N . LEU A 1 90 ? 2.154 4.309 1.282 1.00 96.31 90 LEU A N 1
ATOM 724 C CA . LEU A 1 90 ? 2.692 5.516 1.906 1.00 96.31 90 LEU A CA 1
ATOM 725 C C . LEU A 1 90 ? 2.491 6.742 1.008 1.00 96.31 90 LEU A C 1
ATOM 727 O O . LEU A 1 90 ? 2.030 7.773 1.488 1.00 96.31 90 LEU A O 1
ATOM 731 N N . THR A 1 91 ? 2.763 6.618 -0.294 1.00 97.19 91 THR A N 1
ATOM 732 C CA . THR A 1 91 ? 2.540 7.700 -1.265 1.00 97.19 91 THR A CA 1
ATOM 733 C C . THR A 1 91 ? 1.078 8.136 -1.272 1.00 97.19 91 THR A C 1
ATOM 735 O O . THR A 1 91 ? 0.787 9.328 -1.198 1.00 97.19 91 THR A O 1
ATOM 738 N N . VAL A 1 92 ? 0.143 7.185 -1.315 1.00 97.44 92 VAL A N 1
ATOM 739 C CA . VAL A 1 92 ? -1.296 7.484 -1.306 1.00 97.44 92 VAL A CA 1
ATOM 740 C C . VAL A 1 92 ? -1.726 8.116 0.024 1.00 97.44 92 VAL A C 1
ATOM 742 O O . VAL A 1 92 ? -2.440 9.117 0.022 1.00 97.44 92 VAL A O 1
ATOM 745 N N . ALA A 1 93 ? -1.249 7.594 1.157 1.00 96.06 93 ALA A N 1
ATOM 746 C CA . ALA A 1 93 ? -1.522 8.165 2.476 1.00 96.06 93 ALA A CA 1
ATOM 747 C C . ALA A 1 93 ? -1.040 9.622 2.587 1.00 96.06 93 ALA A C 1
ATOM 749 O O . ALA A 1 93 ? -1.753 10.461 3.138 1.00 96.06 93 ALA A O 1
ATOM 750 N N . GLN A 1 94 ? 0.127 9.931 2.014 1.00 95.25 94 GLN A N 1
ATOM 751 C CA . GLN A 1 94 ? 0.677 11.286 1.954 1.00 95.25 94 GLN A CA 1
ATOM 752 C C . GLN A 1 94 ? -0.147 12.204 1.048 1.00 95.25 94 GLN A C 1
ATOM 754 O O . GLN A 1 94 ? -0.420 13.336 1.436 1.00 95.25 94 GLN A O 1
ATOM 759 N N . VAL A 1 95 ? -0.585 11.726 -0.124 1.00 96.00 95 VAL A N 1
ATOM 760 C CA . VAL A 1 95 ? -1.435 12.505 -1.045 1.00 96.00 95 VAL A CA 1
ATOM 761 C C . VAL A 1 95 ? -2.754 12.908 -0.384 1.00 96.00 95 VAL A C 1
ATOM 763 O O . VAL A 1 95 ? -3.187 14.045 -0.547 1.00 96.00 95 VAL A O 1
ATOM 766 N N . TYR A 1 96 ? -3.367 12.014 0.395 1.00 95.31 96 TYR A N 1
ATOM 767 C CA . TYR A 1 96 ? -4.598 12.313 1.138 1.00 95.31 96 TYR A CA 1
ATOM 768 C C . TYR A 1 96 ? -4.366 12.965 2.511 1.00 95.31 96 TYR A C 1
ATOM 770 O O . TYR A 1 96 ? -5.333 13.306 3.189 1.00 95.31 96 TYR A O 1
ATOM 778 N N . GLY A 1 97 ? -3.115 13.136 2.947 1.00 93.50 97 GLY A N 1
ATOM 779 C CA . GLY A 1 97 ? -2.787 13.768 4.228 1.00 93.50 97 GLY A CA 1
ATOM 780 C C . GLY A 1 97 ? -3.185 12.957 5.469 1.00 93.50 97 GLY A C 1
ATOM 781 O O . GLY A 1 97 ? -3.433 13.532 6.529 1.00 93.50 97 GLY A O 1
ATOM 782 N N . VAL A 1 98 ? -3.259 11.623 5.381 1.00 94.25 98 VAL A N 1
ATOM 783 C CA . VAL A 1 98 ? -3.666 10.770 6.513 1.00 94.25 98 VAL A CA 1
ATOM 784 C C . VAL A 1 98 ? -2.450 10.375 7.357 1.00 94.25 98 VAL A C 1
ATOM 786 O O . VAL A 1 98 ? -1.871 9.302 7.185 1.00 94.25 98 VAL A O 1
ATOM 789 N N . GLN A 1 99 ? -2.080 11.225 8.321 1.00 91.50 99 GLN A N 1
ATOM 790 C CA . GLN A 1 99 ? -0.837 11.077 9.096 1.00 91.50 99 GLN A CA 1
ATOM 791 C C . GLN A 1 99 ? -0.682 9.719 9.805 1.00 91.50 99 GLN A C 1
ATOM 793 O O . GLN A 1 99 ? 0.414 9.162 9.830 1.00 91.50 99 GLN A O 1
ATOM 798 N N . ARG A 1 100 ? -1.765 9.147 10.357 1.00 92.50 100 ARG A N 1
ATOM 799 C CA . ARG A 1 100 ? -1.717 7.817 11.002 1.00 92.50 100 ARG A CA 1
ATOM 800 C C . ARG A 1 100 ? -1.282 6.720 10.029 1.00 92.50 100 ARG A C 1
ATOM 802 O O . ARG A 1 100 ? -0.467 5.881 10.399 1.00 92.50 100 ARG A O 1
ATOM 809 N N . LEU A 1 101 ? -1.787 6.752 8.793 1.00 94.38 101 LEU A N 1
ATOM 810 C CA . LEU A 1 101 ? -1.386 5.806 7.750 1.00 94.38 101 LEU A CA 1
ATOM 811 C C . LEU A 1 101 ? 0.050 6.069 7.295 1.00 94.38 101 LEU A C 1
ATOM 813 O O . LEU A 1 101 ? 0.808 5.116 7.140 1.00 94.38 101 LEU A O 1
ATOM 817 N N . CYS A 1 102 ? 0.452 7.338 7.154 1.00 94.75 102 CYS A N 1
ATOM 818 C CA . CYS A 1 102 ? 1.838 7.692 6.843 1.00 94.75 102 CYS A CA 1
ATOM 819 C C . CYS A 1 102 ? 2.810 7.093 7.866 1.00 94.75 102 CYS A C 1
ATOM 821 O O . CYS A 1 102 ? 3.758 6.412 7.483 1.00 94.75 102 CYS A O 1
ATOM 823 N N . ASN A 1 103 ? 2.541 7.288 9.160 1.00 94.12 103 ASN A N 1
ATOM 824 C CA . ASN A 1 103 ? 3.382 6.768 10.237 1.00 94.12 103 ASN A CA 1
ATOM 825 C C . ASN A 1 103 ? 3.423 5.234 10.229 1.00 94.12 103 ASN A C 1
ATOM 827 O O . ASN A 1 103 ? 4.504 4.655 10.291 1.00 94.12 103 ASN A O 1
ATOM 831 N N . HIS A 1 104 ? 2.265 4.577 10.101 1.00 95.38 104 HIS A N 1
ATOM 832 C CA . HIS A 1 104 ? 2.180 3.116 10.057 1.00 95.38 104 HIS A CA 1
ATOM 833 C C . HIS A 1 104 ? 2.971 2.523 8.881 1.00 95.38 104 HIS A C 1
ATOM 835 O O . HIS A 1 104 ? 3.799 1.630 9.068 1.00 95.38 104 HIS A O 1
ATOM 841 N N . TYR A 1 105 ? 2.756 3.028 7.661 1.00 95.81 105 TYR A N 1
ATOM 842 C CA . TYR A 1 105 ? 3.443 2.506 6.480 1.00 95.81 105 TYR A CA 1
ATOM 843 C C . TYR A 1 105 ? 4.932 2.845 6.478 1.00 95.81 105 TYR A C 1
ATOM 845 O O . TYR A 1 105 ? 5.728 1.982 6.120 1.00 95.81 105 TYR A O 1
ATOM 853 N N . ALA A 1 106 ? 5.333 4.037 6.934 1.00 94.75 106 ALA A N 1
ATOM 854 C CA . ALA A 1 106 ? 6.744 4.387 7.080 1.00 94.75 106 ALA A CA 1
ATOM 855 C C . ALA A 1 106 ? 7.456 3.468 8.087 1.00 94.75 106 ALA A C 1
ATOM 857 O O . ALA A 1 106 ? 8.546 2.975 7.796 1.00 94.75 106 ALA A O 1
ATOM 858 N N . ALA A 1 107 ? 6.826 3.176 9.233 1.00 94.50 107 ALA A N 1
ATOM 859 C CA . ALA A 1 107 ? 7.386 2.283 10.248 1.00 94.50 107 ALA A CA 1
ATOM 860 C C . ALA A 1 107 ? 7.553 0.850 9.722 1.00 94.50 107 ALA A C 1
ATOM 862 O O . ALA A 1 107 ? 8.563 0.207 9.996 1.00 94.50 107 ALA A O 1
ATOM 863 N N . ARG A 1 108 ? 6.607 0.365 8.906 1.00 94.50 108 ARG A N 1
ATOM 864 C CA . ARG A 1 108 ? 6.714 -0.945 8.240 1.00 94.50 108 ARG A CA 1
ATOM 865 C C . ARG A 1 108 ? 7.725 -0.977 7.098 1.00 94.50 108 ARG A C 1
ATOM 867 O O . ARG A 1 108 ? 8.284 -2.034 6.827 1.00 94.50 108 ARG A O 1
ATOM 874 N N . LEU A 1 109 ? 7.923 0.144 6.409 1.00 93.56 109 LEU A N 1
ATOM 875 C CA . LEU A 1 109 ? 8.846 0.253 5.281 1.00 93.56 109 LEU A CA 1
ATOM 876 C C . LEU A 1 109 ? 10.309 0.311 5.749 1.00 93.56 109 LEU A C 1
ATOM 878 O O . LEU A 1 109 ? 11.167 -0.288 5.112 1.00 93.56 109 LEU A O 1
ATOM 882 N N . ALA A 1 110 ? 10.587 0.990 6.867 1.00 93.00 110 ALA A N 1
ATOM 883 C CA . ALA A 1 110 ? 11.936 1.217 7.391 1.00 93.00 110 ALA A CA 1
ATOM 884 C C . ALA A 1 110 ? 12.818 -0.040 7.592 1.00 93.00 110 ALA A C 1
ATOM 886 O O . ALA A 1 110 ? 13.998 0.033 7.253 1.00 93.00 110 ALA A O 1
ATOM 887 N N . PRO A 1 111 ? 12.316 -1.180 8.115 1.00 92.12 111 PRO A N 1
ATOM 888 C CA . PRO A 1 111 ? 13.132 -2.385 8.278 1.00 92.12 111 PRO A CA 1
ATOM 889 C C . PRO A 1 111 ? 13.310 -3.199 6.987 1.00 92.12 111 PRO A C 1
ATOM 891 O O . PRO A 1 111 ? 14.090 -4.151 6.981 1.00 92.12 111 PRO A O 1
ATOM 894 N N . LEU A 1 112 ? 12.576 -2.891 5.910 1.00 90.06 112 LEU A N 1
ATOM 895 C CA . LEU A 1 112 ? 12.699 -3.637 4.660 1.00 90.06 112 LEU A CA 1
ATOM 896 C C . LEU A 1 112 ? 13.996 -3.273 3.929 1.00 90.06 112 LEU A C 1
ATOM 898 O O . LEU A 1 112 ? 14.418 -2.115 3.964 1.00 90.06 112 LEU A O 1
ATOM 902 N N . PRO A 1 113 ? 14.616 -4.230 3.210 1.00 85.50 113 PRO A N 1
ATOM 903 C CA . PRO A 1 113 ? 15.700 -3.893 2.303 1.00 85.50 113 PRO A CA 1
ATOM 904 C C . PRO A 1 113 ? 15.160 -2.909 1.263 1.00 85.50 113 PRO A C 1
ATOM 906 O O . PRO A 1 113 ? 14.161 -3.185 0.594 1.00 85.50 113 PRO A O 1
ATOM 909 N N . GLY A 1 114 ? 15.797 -1.742 1.170 1.00 78.69 114 GLY A N 1
ATOM 910 C CA . GLY A 1 114 ? 15.460 -0.755 0.153 1.00 78.69 114 GLY A CA 1
ATOM 911 C C . GLY A 1 114 ? 15.681 -1.296 -1.264 1.00 78.69 114 GLY A C 1
ATOM 912 O O . GLY A 1 114 ? 16.334 -2.332 -1.433 1.00 78.69 114 GLY A O 1
ATOM 913 N N . PRO A 1 115 ? 15.170 -0.592 -2.290 1.00 80.62 115 PRO A N 1
ATOM 914 C CA . PRO A 1 115 ? 15.524 -0.887 -3.671 1.00 80.62 115 PRO A CA 1
ATOM 915 C C . PRO A 1 115 ? 17.048 -0.875 -3.810 1.00 80.62 115 PRO A C 1
ATOM 917 O O . PRO A 1 115 ? 17.747 -0.075 -3.179 1.00 80.62 115 PRO A O 1
ATOM 920 N N . ASP A 1 116 ? 17.576 -1.771 -4.635 1.00 83.50 116 ASP A N 1
ATOM 921 C CA . ASP A 1 116 ? 18.978 -1.733 -5.013 1.00 83.50 116 ASP A CA 1
ATOM 922 C C . ASP A 1 116 ? 19.318 -0.379 -5.653 1.00 83.50 116 ASP A C 1
ATOM 924 O O . ASP A 1 116 ? 18.504 0.257 -6.321 1.00 83.50 116 ASP A O 1
ATOM 928 N N . SER A 1 117 ? 20.556 0.076 -5.475 1.00 84.88 117 SER A N 1
ATOM 929 C CA . SER A 1 117 ? 21.008 1.386 -5.962 1.00 84.88 117 SER A CA 1
ATOM 930 C C . SER A 1 117 ? 21.155 1.466 -7.489 1.00 84.88 117 SER A C 1
ATOM 932 O O . SER A 1 117 ? 21.666 2.459 -8.016 1.00 84.88 117 SER A O 1
ATOM 934 N N . SER A 1 118 ? 20.714 0.442 -8.223 1.00 91.12 118 SER A N 1
ATOM 935 C CA . SER A 1 118 ? 20.760 0.426 -9.676 1.00 91.12 118 SER A CA 1
ATOM 936 C C . SER A 1 118 ? 19.858 1.510 -10.270 1.00 91.12 118 SER A C 1
ATOM 938 O O . SER A 1 118 ? 18.840 1.922 -9.706 1.00 91.12 118 SER A O 1
ATOM 940 N N . ARG A 1 119 ? 20.237 2.002 -11.452 1.00 90.69 119 ARG A N 1
ATOM 941 C CA . ARG A 1 119 ? 19.414 2.975 -12.186 1.00 90.69 119 ARG A CA 1
ATOM 942 C C . ARG A 1 119 ? 18.046 2.400 -12.546 1.00 90.69 119 ARG A C 1
ATOM 944 O O . ARG A 1 119 ? 17.068 3.137 -12.529 1.00 90.69 119 ARG A O 1
ATOM 951 N N . GLU A 1 120 ? 17.995 1.105 -12.843 1.00 90.25 120 GLU A N 1
ATOM 952 C CA . GLU A 1 120 ? 16.773 0.416 -13.249 1.00 90.25 120 GLU A CA 1
ATOM 953 C C . GLU A 1 120 ? 15.769 0.325 -12.100 1.00 90.25 120 GLU A C 1
ATOM 955 O O . GLU A 1 120 ? 14.614 0.714 -12.247 1.00 90.25 120 GLU A O 1
ATOM 960 N N . SER A 1 121 ? 16.231 -0.081 -10.918 1.00 89.06 121 SER A N 1
ATOM 961 C CA . SER A 1 121 ? 15.387 -0.166 -9.726 1.00 89.06 121 SER A CA 1
ATOM 962 C C . SER A 1 121 ? 14.841 1.191 -9.296 1.00 89.06 121 SER A C 1
ATOM 964 O O . SER A 1 121 ? 13.646 1.346 -9.038 1.00 89.06 121 SER A O 1
ATOM 966 N N . ASN A 1 122 ? 15.693 2.220 -9.331 1.00 90.88 122 ASN A N 1
ATOM 967 C CA . ASN A 1 122 ? 15.269 3.589 -9.057 1.00 90.88 122 ASN A CA 1
ATOM 968 C C . ASN A 1 122 ? 14.250 4.098 -10.089 1.00 90.88 122 ASN A C 1
ATOM 970 O O . ASN A 1 122 ? 13.264 4.733 -9.712 1.00 90.88 122 ASN A O 1
ATOM 974 N N . ARG A 1 123 ? 14.451 3.801 -11.382 1.00 93.12 123 ARG A N 1
ATOM 975 C CA . ARG A 1 123 ? 13.489 4.140 -12.443 1.00 93.12 123 ARG A CA 1
ATOM 976 C C . ARG A 1 123 ? 12.146 3.452 -12.203 1.00 93.12 123 ARG A C 1
ATOM 978 O O . ARG A 1 123 ? 11.114 4.119 -12.270 1.00 93.12 123 ARG A O 1
ATOM 985 N N . ARG A 1 124 ? 12.160 2.157 -11.881 1.00 94.19 124 ARG A N 1
ATOM 986 C CA . ARG A 1 124 ? 10.963 1.373 -11.560 1.00 94.19 124 ARG A CA 1
ATOM 987 C C . ARG A 1 124 ? 10.188 1.971 -10.390 1.00 94.19 124 ARG A C 1
ATOM 989 O O . ARG A 1 124 ? 8.999 2.253 -10.525 1.00 94.19 124 ARG A O 1
ATOM 996 N N . LEU A 1 125 ? 10.860 2.234 -9.270 1.00 93.38 125 LEU A N 1
ATOM 997 C CA . LEU A 1 125 ? 10.223 2.826 -8.093 1.00 93.38 125 LEU A CA 1
ATOM 998 C C . LEU A 1 125 ? 9.648 4.220 -8.387 1.00 93.38 125 LEU A C 1
ATOM 1000 O O . LEU A 1 125 ? 8.542 4.535 -7.941 1.00 93.38 125 LEU A O 1
ATOM 1004 N N . ALA A 1 126 ? 10.364 5.047 -9.154 1.00 93.56 126 ALA A N 1
ATOM 1005 C CA . ALA A 1 126 ? 9.895 6.377 -9.532 1.00 93.56 126 ALA A CA 1
ATOM 1006 C C . ALA A 1 126 ? 8.603 6.317 -10.363 1.00 93.56 126 ALA A C 1
ATOM 1008 O O . ALA A 1 126 ? 7.661 7.055 -10.074 1.00 93.56 126 ALA A O 1
ATOM 1009 N N . GLN A 1 127 ? 8.527 5.412 -11.344 1.00 95.06 127 GLN A N 1
ATOM 1010 C CA . GLN A 1 127 ? 7.330 5.248 -12.172 1.00 95.06 127 GLN A CA 1
ATOM 1011 C C . GLN A 1 127 ? 6.134 4.710 -11.377 1.00 95.06 127 GLN A C 1
ATOM 1013 O O . GLN A 1 127 ? 5.038 5.259 -11.492 1.00 95.06 127 GLN A O 1
ATOM 1018 N N . ILE A 1 128 ? 6.349 3.716 -10.506 1.00 95.50 128 ILE A N 1
ATOM 1019 C CA . ILE A 1 128 ? 5.319 3.212 -9.579 1.00 95.50 128 ILE A CA 1
ATOM 1020 C C . ILE A 1 128 ? 4.776 4.354 -8.714 1.00 95.50 128 ILE A C 1
ATOM 1022 O O . ILE A 1 128 ? 3.567 4.565 -8.628 1.00 95.50 128 ILE A O 1
ATOM 1026 N N . THR A 1 129 ? 5.675 5.134 -8.112 1.00 94.62 129 THR A N 1
ATOM 1027 C CA . THR A 1 129 ? 5.320 6.249 -7.223 1.00 94.62 129 THR A CA 1
ATOM 1028 C C . THR A 1 129 ? 4.542 7.336 -7.967 1.00 94.62 129 THR A C 1
ATOM 1030 O O . THR A 1 129 ? 3.545 7.855 -7.458 1.00 94.62 129 THR A O 1
ATOM 1033 N N . GLN A 1 130 ? 4.972 7.684 -9.182 1.00 94.25 130 GLN A N 1
ATOM 1034 C CA . GLN A 1 130 ? 4.293 8.672 -10.017 1.00 94.25 130 GLN A CA 1
ATOM 1035 C C . GLN A 1 130 ? 2.885 8.207 -10.394 1.00 94.25 130 GLN A C 1
ATOM 1037 O O . GLN A 1 130 ? 1.931 8.973 -10.239 1.00 94.25 130 GLN A O 1
ATOM 1042 N N . TYR A 1 131 ? 2.745 6.955 -10.833 1.00 95.69 131 TYR A N 1
ATOM 1043 C CA . TYR A 1 131 ? 1.450 6.381 -11.176 1.00 95.69 131 TYR A CA 1
ATOM 1044 C C . TYR A 1 131 ? 0.513 6.344 -9.965 1.00 95.69 131 TYR A C 1
ATOM 1046 O O . TYR A 1 131 ? -0.633 6.779 -10.062 1.00 95.69 131 TYR A O 1
ATOM 1054 N N . ALA A 1 132 ? 1.004 5.912 -8.799 1.00 96.38 132 ALA A N 1
ATOM 1055 C CA . ALA A 1 132 ? 0.236 5.886 -7.555 1.00 96.38 132 ALA A CA 1
ATOM 1056 C C . ALA A 1 132 ? -0.276 7.277 -7.156 1.00 96.38 132 ALA A C 1
ATOM 1058 O O . ALA A 1 132 ? -1.445 7.441 -6.804 1.00 96.38 132 ALA A O 1
ATOM 1059 N N . ARG A 1 133 ? 0.583 8.299 -7.261 1.00 95.56 133 ARG A N 1
ATOM 1060 C CA . ARG A 1 133 ? 0.201 9.690 -7.002 1.00 95.56 133 ARG A CA 1
ATOM 1061 C C . ARG A 1 133 ? -0.885 10.155 -7.965 1.00 95.56 133 ARG A C 1
ATOM 1063 O O . ARG A 1 133 ? -1.869 10.728 -7.515 1.00 95.56 133 ARG A O 1
ATOM 1070 N N . GLN A 1 134 ? -0.720 9.889 -9.259 1.00 94.88 134 GLN A N 1
ATOM 1071 C CA . GLN A 1 134 ? -1.696 10.264 -10.279 1.00 94.88 134 GLN A CA 1
ATOM 1072 C C . GLN A 1 134 ? -3.036 9.549 -10.081 1.00 94.88 134 GLN A C 1
ATOM 1074 O O . GLN A 1 134 ? -4.080 10.174 -10.234 1.00 94.88 134 GLN A O 1
ATOM 1079 N N . LEU A 1 135 ? -3.022 8.271 -9.701 1.00 95.88 135 LEU A N 1
ATOM 1080 C CA . LEU A 1 135 ? -4.233 7.515 -9.387 1.00 95.88 135 LEU A CA 1
ATOM 1081 C C . LEU A 1 135 ? -4.982 8.115 -8.191 1.00 95.88 135 LEU A C 1
ATOM 1083 O O . LEU A 1 135 ? -6.207 8.201 -8.225 1.00 95.88 135 LEU A O 1
ATOM 1087 N N . ALA A 1 136 ? -4.256 8.556 -7.163 1.00 95.00 136 ALA A N 1
ATOM 1088 C CA . ALA A 1 136 ? -4.843 9.168 -5.975 1.00 95.00 136 ALA A CA 1
ATOM 1089 C C . ALA A 1 136 ? -5.361 10.599 -6.219 1.00 95.00 136 ALA A C 1
ATOM 1091 O O . ALA A 1 136 ? -6.407 10.967 -5.685 1.00 95.00 136 ALA A O 1
ATOM 1092 N N . SER A 1 137 ? -4.654 11.413 -7.013 1.00 94.56 137 SER A N 1
ATOM 1093 C CA . SER A 1 137 ? -5.001 12.828 -7.212 1.00 94.56 137 SER A CA 1
ATOM 1094 C C . SER A 1 137 ? -5.876 13.103 -8.438 1.00 94.56 137 SER A C 1
ATOM 1096 O O . SER A 1 137 ? -6.797 13.913 -8.356 1.00 94.56 137 SER A O 1
ATOM 1098 N N . SER A 1 138 ? -5.607 12.440 -9.566 1.00 93.38 138 SER A N 1
ATOM 1099 C CA . SER A 1 138 ? -6.201 12.741 -10.877 1.00 93.38 138 SER A CA 1
ATOM 1100 C C . SER A 1 138 ? -6.354 11.475 -11.743 1.00 93.38 138 SER A C 1
ATOM 1102 O O . SER A 1 138 ? -5.735 11.372 -12.811 1.00 93.38 138 SER A O 1
ATOM 1104 N N . PRO A 1 139 ? -7.190 10.500 -11.335 1.00 93.44 139 PRO A N 1
ATOM 1105 C CA . PRO A 1 139 ? -7.302 9.205 -12.014 1.00 93.44 139 PRO A CA 1
ATOM 1106 C C . PRO A 1 139 ? -7.797 9.312 -13.464 1.00 93.44 139 PRO A C 1
ATOM 1108 O O . PRO A 1 139 ? -7.455 8.474 -14.294 1.00 93.44 139 PRO A O 1
ATOM 1111 N N . SER A 1 140 ? -8.550 10.364 -13.803 1.00 94.50 140 SER A N 1
ATOM 1112 C CA . SER A 1 140 ? -9.032 10.625 -15.168 1.00 94.50 140 SER A CA 1
ATOM 1113 C C . SER A 1 140 ? -7.913 10.868 -16.185 1.00 94.50 140 SER A C 1
ATOM 1115 O O . SER A 1 140 ? -8.140 10.724 -17.384 1.00 94.50 140 SER A O 1
ATOM 1117 N N . LEU A 1 141 ? -6.706 11.214 -15.728 1.00 91.62 141 LEU A N 1
ATOM 1118 C CA . LEU A 1 141 ? -5.546 11.440 -16.590 1.00 91.62 141 LEU A CA 1
ATOM 1119 C C . LEU A 1 141 ? -4.798 10.143 -16.940 1.00 91.62 141 LEU A C 1
ATOM 1121 O O . LEU A 1 141 ? -3.871 10.175 -17.7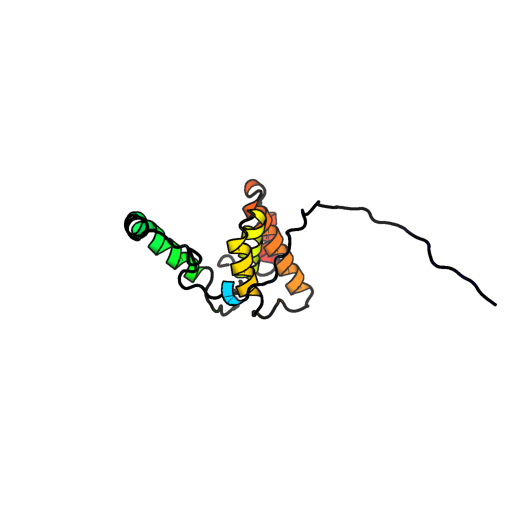50 1.00 91.62 141 LEU A O 1
ATOM 1125 N N . ILE A 1 142 ? -5.145 9.009 -16.320 1.00 93.06 142 ILE A N 1
ATOM 1126 C CA . ILE A 1 142 ? -4.481 7.727 -16.579 1.00 93.06 142 ILE A CA 1
ATOM 1127 C C . ILE A 1 142 ? -4.921 7.198 -17.943 1.00 93.06 142 ILE A C 1
ATOM 1129 O O . ILE A 1 142 ? -6.056 6.765 -18.142 1.00 93.06 142 ILE A O 1
ATOM 1133 N N . ASN A 1 143 ? -3.984 7.197 -18.884 1.00 93.56 143 ASN A N 1
ATOM 1134 C CA . ASN A 1 143 ? -4.185 6.749 -20.255 1.00 93.56 143 ASN A CA 1
ATOM 1135 C C . ASN A 1 143 ? -3.409 5.449 -20.542 1.00 93.56 143 ASN A C 1
ATOM 1137 O O . ASN A 1 143 ? -2.771 4.869 -19.662 1.00 93.56 143 ASN A O 1
ATOM 1141 N N . ALA A 1 144 ? -3.482 4.970 -21.786 1.00 92.94 144 ALA A N 1
ATOM 1142 C CA . ALA A 1 144 ? -2.756 3.775 -22.215 1.00 92.94 144 ALA A CA 1
ATOM 1143 C C . ALA A 1 144 ? -1.228 3.928 -22.080 1.00 92.94 144 ALA A C 1
ATOM 1145 O O . ALA A 1 144 ? -0.554 2.964 -21.736 1.00 92.94 144 ALA A O 1
ATOM 1146 N N . LEU A 1 145 ? -0.693 5.141 -22.274 1.00 92.56 145 LEU A N 1
ATOM 1147 C CA . LEU A 1 145 ? 0.737 5.419 -22.116 1.00 92.56 145 LEU A CA 1
ATOM 1148 C C . LEU A 1 145 ? 1.192 5.229 -20.662 1.00 92.56 145 LEU A C 1
ATOM 1150 O O . LEU A 1 145 ? 2.201 4.575 -20.430 1.00 92.56 145 LEU A O 1
ATOM 1154 N N . ALA A 1 146 ? 0.431 5.736 -19.688 1.00 91.38 146 ALA A N 1
ATOM 1155 C CA . ALA A 1 146 ? 0.742 5.561 -18.268 1.00 91.38 146 ALA A CA 1
ATOM 1156 C C . ALA A 1 146 ? 0.778 4.077 -17.858 1.00 91.38 146 ALA A C 1
ATOM 1158 O O . ALA A 1 146 ? 1.586 3.696 -17.019 1.00 91.38 146 ALA A O 1
ATOM 1159 N N . ARG A 1 147 ? -0.062 3.231 -18.473 1.00 90.81 147 ARG A N 1
ATOM 1160 C CA . ARG A 1 147 ? -0.037 1.772 -18.254 1.00 90.81 147 ARG A CA 1
ATOM 1161 C C . ARG A 1 147 ? 1.165 1.113 -18.932 1.00 90.81 147 ARG A C 1
ATOM 1163 O O . ARG A 1 147 ? 1.863 0.350 -18.284 1.00 90.81 147 ARG A O 1
ATOM 1170 N N . SER A 1 148 ? 1.460 1.484 -20.180 1.00 92.44 148 SER A N 1
ATOM 1171 C CA . SER A 1 148 ? 2.645 0.999 -20.907 1.00 92.44 148 SER A CA 1
ATOM 1172 C C . SER A 1 148 ? 3.947 1.304 -20.165 1.00 92.44 148 SER A C 1
ATOM 1174 O O . SER A 1 148 ? 4.867 0.497 -20.186 1.00 92.44 148 SER A O 1
ATOM 1176 N N . GLN A 1 149 ? 4.035 2.452 -19.489 1.00 93.56 149 GLN A N 1
ATOM 1177 C CA . GLN A 1 149 ? 5.202 2.799 -18.676 1.00 93.56 149 GLN A CA 1
ATOM 1178 C C . GLN A 1 149 ? 5.393 1.821 -17.510 1.00 93.56 149 GLN A C 1
ATOM 1180 O O . GLN A 1 149 ? 6.519 1.425 -17.242 1.00 93.56 149 GLN A O 1
ATOM 1185 N N . LEU A 1 150 ? 4.314 1.372 -16.861 1.00 93.44 150 LEU A N 1
ATOM 1186 C CA . LEU A 1 150 ? 4.404 0.352 -15.811 1.00 93.44 150 LEU A CA 1
ATOM 1187 C C . LEU A 1 150 ? 4.906 -0.992 -16.359 1.00 93.44 150 LEU A C 1
ATOM 1189 O O . LEU A 1 150 ? 5.759 -1.625 -15.734 1.00 93.44 150 LEU A O 1
ATOM 1193 N N . ASP A 1 151 ? 4.434 -1.388 -17.542 1.00 92.69 151 ASP A N 1
ATOM 1194 C CA . ASP A 1 151 ? 4.898 -2.605 -18.217 1.00 92.69 151 ASP A CA 1
ATOM 1195 C C . ASP A 1 151 ? 6.400 -2.514 -18.569 1.00 92.69 151 ASP A C 1
ATOM 1197 O O . ASP A 1 151 ? 7.142 -3.483 -18.396 1.00 92.69 151 ASP A O 1
ATOM 1201 N N . GLU A 1 152 ? 6.884 -1.339 -18.998 1.00 92.81 152 GLU A N 1
ATOM 1202 C CA .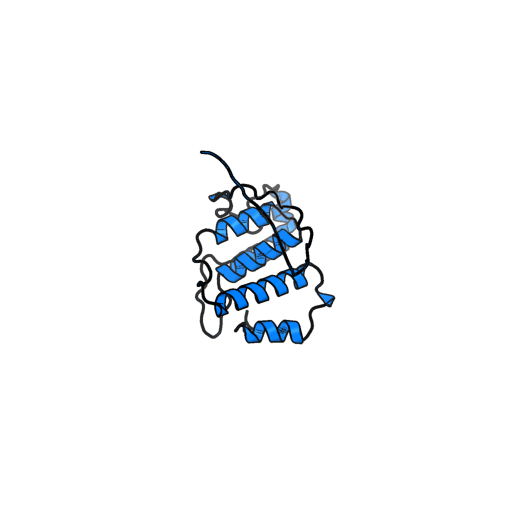 GLU A 1 152 ? 8.303 -1.094 -19.318 1.00 92.81 152 GLU A CA 1
ATOM 1203 C C . GLU A 1 152 ? 9.245 -1.310 -18.126 1.00 92.81 152 GLU A C 1
ATOM 1205 O O . GLU A 1 152 ? 10.395 -1.695 -18.330 1.00 92.81 152 GLU A O 1
ATOM 1210 N N . VAL A 1 153 ? 8.776 -1.089 -16.893 1.00 92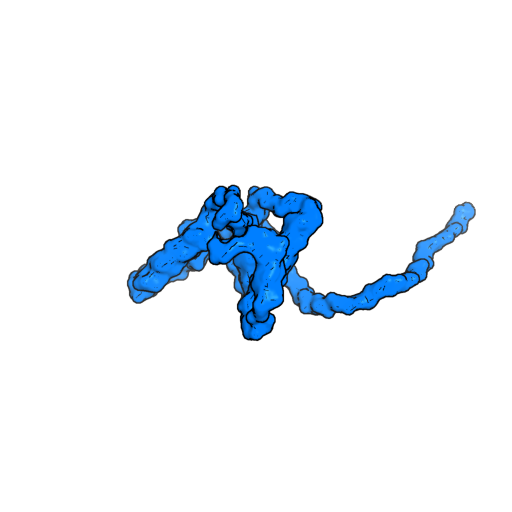.81 153 VAL A N 1
ATOM 1211 C CA . VAL A 1 153 ? 9.553 -1.347 -15.664 1.00 92.81 153 VAL A CA 1
ATOM 1212 C C . VAL A 1 153 ? 9.262 -2.713 -15.041 1.00 92.81 153 VAL A C 1
ATOM 1214 O O . VAL A 1 153 ? 9.580 -2.965 -13.875 1.00 92.81 153 VAL A O 1
ATOM 1217 N N . GLY A 1 154 ? 8.676 -3.621 -15.822 1.00 89.69 154 GLY A N 1
ATOM 1218 C CA . GLY A 1 154 ? 8.529 -5.027 -15.463 1.00 89.69 154 GLY A CA 1
ATOM 1219 C C . GLY A 1 154 ? 7.398 -5.319 -14.479 1.00 89.69 154 GLY A C 1
ATOM 1220 O O . GLY A 1 154 ? 7.444 -6.350 -13.801 1.00 89.69 154 GLY A O 1
ATOM 1221 N N . LEU A 1 155 ? 6.396 -4.440 -14.368 1.00 90.69 155 LEU A N 1
ATOM 1222 C CA . LEU A 1 155 ? 5.124 -4.818 -13.751 1.00 90.69 155 LEU A CA 1
ATOM 1223 C C . LEU A 1 155 ? 4.338 -5.721 -14.696 1.00 90.69 155 LEU A C 1
ATOM 1225 O O . LEU A 1 155 ? 4.442 -5.620 -15.916 1.00 90.69 155 LEU A O 1
ATOM 1229 N N . THR A 1 156 ? 3.574 -6.640 -14.119 1.00 88.31 156 THR A N 1
ATOM 1230 C CA . THR A 1 156 ? 2.723 -7.561 -14.870 1.00 88.31 156 THR A CA 1
ATOM 1231 C C . THR A 1 156 ? 1.258 -7.265 -14.590 1.00 88.31 156 THR A C 1
ATOM 1233 O O . THR A 1 156 ? 0.924 -6.638 -13.595 1.00 88.31 156 THR A O 1
ATOM 1236 N N . SER A 1 157 ? 0.338 -7.791 -15.402 1.00 85.06 157 SER A N 1
ATOM 1237 C CA . SER A 1 157 ? -1.105 -7.614 -15.161 1.00 85.06 157 SER A CA 1
ATOM 1238 C C . SER A 1 157 ? -1.615 -8.227 -13.847 1.00 85.06 157 SER A C 1
ATOM 1240 O O . SER A 1 157 ? -2.779 -8.036 -13.502 1.00 85.06 157 SER A O 1
ATOM 1242 N N . ARG A 1 158 ? -0.792 -9.028 -13.155 1.00 82.19 158 ARG A N 1
ATOM 1243 C CA . ARG A 1 158 ? -1.113 -9.594 -11.839 1.00 82.19 158 ARG A CA 1
ATOM 1244 C C . ARG A 1 158 ? -0.766 -8.638 -10.693 1.00 82.19 158 ARG A C 1
ATOM 1246 O O . ARG A 1 158 ? -1.303 -8.814 -9.598 1.00 82.19 158 ARG A O 1
ATOM 1253 N N . ASP A 1 159 ? 0.154 -7.712 -10.935 1.00 83.44 159 ASP A N 1
ATOM 1254 C CA . ASP A 1 159 ? 0.624 -6.711 -9.980 1.00 83.44 159 ASP A CA 1
ATOM 1255 C C . ASP A 1 159 ? -0.338 -5.514 -9.914 1.00 83.44 159 ASP A C 1
ATOM 1257 O O . ASP A 1 159 ? -0.572 -5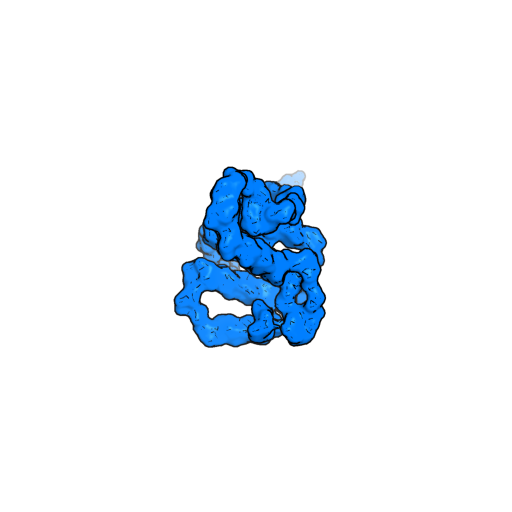.037 -8.779 1.00 83.44 159 ASP A O 1
#

Organism: NCBI:txid1134687

Secondary structure (DSSP, 8-state):
-------------------------PPP-GGGG--S-TTTTT----HHHHHHTHHHHHHHHHHHHHHS-S----BTTB---HHHHHHHHHHHHHHTT-HHHHHHHHHHHTTSPPPPSSHHHHHHHHHHHHHHHHHHH-GGG--HHHHHHHHHTT--TT-

Radius of gyration: 20.87 Å; chains: 1; bounding box: 73×54×43 Å

pLDDT: mean 83.88, std 18.85, range [35.19, 97.44]

Foldseek 3Di:
DDDDDDDDDDDDDDDDPPPPPPPPPDPADLCLQDAPQPQCSPPDDDPVVCVVCVVPSVVSSVVSCVLQPLFDDADLARHCGNLLSLLLQLLLCVLVVVVSSVNNSCSSNVVDDDQDPDPLSVQLSVLSSVLSSCCNPPVVPDDPVSVVSNVVSSDDPVD